Protein AF-A0A8J1LWQ1-F1 (afdb_monomer_lite)

pLDDT: mean 78.3, std 7.62, range [55.31, 91.25]

Secondary structure (DSSP, 8-state):
--HHHHT-TT---EE-TTSSSEE--HHHHHHHHHHHHHHHHHHHHHHHHHHHHHHHHHHTS-GGG--------HHHHHHHHHHHHTT--SHHHHHHHHHHHHHHHHHHHHHHHHHHHHHHHHHHHHHHHHHHHHHHTT-

Sequence (139 aa):
MLESVIFGKNFKKKLAADGKSFVIEEKYLQHAYRFLSTLRSCLLLSYDGLYSYFISVSETLPSSCKLELEKLDLKVRLSELSDKVTEIEDPNDLAEAINSSLILLSSQLLNLWGKFLQSSLKIEQEKKQIKVRSALNRL

Foldseek 3Di:
DLLCQQQHVPDDWDQDPVNPATFGDPSSVVSNLVSLVVVLVVLVVLVVVVVVVLVVVQVVDDPVLRDDDDPPPVVVVSVVLSVVLVVDGGSVVNSVSSVVSVVVSVVVSVVSVVSSVVSVVVRVVVVVVVVVVVVVVVD

Radius of gyration: 22.96 Å; chains: 1; bounding box: 55×26×72 Å

Organism: Xenopus laevis (NCBI:txid8355)

Structure (mmCIF, N/CA/C/O backbone):
data_AF-A0A8J1LWQ1-F1
#
_entry.id   AF-A0A8J1LWQ1-F1
#
loop_
_atom_site.group_PDB
_atom_site.id
_atom_site.type_symbol
_atom_site.label_atom_id
_atom_site.label_alt_id
_atom_site.label_comp_id
_atom_site.label_asym_id
_atom_site.label_entity_id
_atom_site.label_seq_id
_atom_site.pdbx_PDB_ins_code
_atom_site.Cartn_x
_atom_site.Cartn_y
_atom_site.Cartn_z
_atom_site.occupancy
_atom_site.B_iso_or_equiv
_atom_site.auth_seq_id
_atom_site.auth_comp_id
_atom_site.auth_asym_id
_atom_site.auth_atom_id
_atom_site.pdbx_PDB_model_num
ATOM 1 N N . MET A 1 1 ? -9.478 15.289 11.729 1.00 69.69 1 MET A N 1
ATOM 2 C CA . MET A 1 1 ? -9.290 15.412 10.263 1.00 69.69 1 MET A CA 1
ATOM 3 C C . MET A 1 1 ? -8.651 14.168 9.623 1.00 69.69 1 MET A C 1
ATOM 5 O O . MET A 1 1 ? -8.746 14.042 8.414 1.00 69.69 1 MET A O 1
ATOM 9 N N . LEU A 1 2 ? -8.117 13.202 10.390 1.00 80.00 2 LEU A N 1
ATOM 10 C CA . LEU A 1 2 ? -7.782 11.854 9.890 1.00 80.00 2 LEU A CA 1
ATOM 11 C C . LEU A 1 2 ? -8.791 10.789 10.357 1.00 80.00 2 LEU A C 1
ATOM 13 O O . LEU A 1 2 ? -9.290 10.012 9.551 1.00 80.00 2 LEU A O 1
ATOM 17 N N . GLU A 1 3 ? -9.192 10.835 11.630 1.00 82.50 3 GLU A N 1
ATOM 18 C CA . GLU A 1 3 ? -10.234 9.961 12.197 1.00 82.50 3 GLU A CA 1
ATOM 19 C C . GLU A 1 3 ? -11.543 9.994 11.394 1.00 82.50 3 GLU A C 1
ATOM 21 O O . GLU A 1 3 ? -12.173 8.969 11.193 1.00 82.50 3 GLU A O 1
ATOM 26 N N . SER A 1 4 ? -11.936 11.151 10.857 1.00 85.50 4 SER A N 1
ATOM 27 C CA . SER A 1 4 ? -13.137 11.286 10.022 1.00 85.50 4 SER A CA 1
ATOM 28 C C . SER A 1 4 ? -13.024 10.609 8.652 1.00 85.50 4 SER A C 1
ATOM 30 O O . SER A 1 4 ? -14.038 10.383 7.998 1.00 85.50 4 SER A O 1
ATOM 32 N N . VAL A 1 5 ? -11.803 10.350 8.181 1.00 86.62 5 VAL A N 1
ATOM 33 C CA . VAL A 1 5 ? -11.536 9.599 6.945 1.00 86.62 5 VAL A CA 1
ATOM 34 C C . VAL A 1 5 ? -11.498 8.104 7.250 1.00 86.62 5 VAL A C 1
ATOM 36 O O . VAL A 1 5 ? -12.090 7.328 6.514 1.00 86.62 5 VAL A O 1
ATOM 39 N N . ILE A 1 6 ? -10.852 7.726 8.357 1.00 86.88 6 ILE A N 1
ATOM 40 C CA . ILE A 1 6 ? -10.698 6.332 8.793 1.00 86.88 6 ILE A CA 1
ATOM 41 C C . ILE A 1 6 ? -12.029 5.755 9.289 1.00 86.88 6 ILE A C 1
ATOM 43 O O . ILE A 1 6 ? -12.452 4.699 8.841 1.00 86.88 6 ILE A O 1
ATOM 47 N N . PHE A 1 7 ? -12.710 6.459 10.190 1.00 88.56 7 PHE A N 1
ATOM 48 C CA . PHE A 1 7 ? -13.945 6.017 10.846 1.00 88.56 7 PHE A CA 1
ATOM 49 C C . PHE A 1 7 ? -15.212 6.625 10.230 1.00 88.56 7 PHE A C 1
ATOM 51 O O . PHE A 1 7 ? -16.323 6.211 10.553 1.00 88.56 7 PHE A O 1
ATOM 58 N N . GLY A 1 8 ? -15.068 7.581 9.311 1.00 88.50 8 GLY A N 1
ATOM 59 C CA . GLY A 1 8 ? -16.176 8.223 8.608 1.00 88.50 8 GLY A CA 1
ATOM 60 C C . GLY A 1 8 ? -16.619 9.553 9.229 1.00 88.50 8 GLY A C 1
ATOM 61 O O . GLY A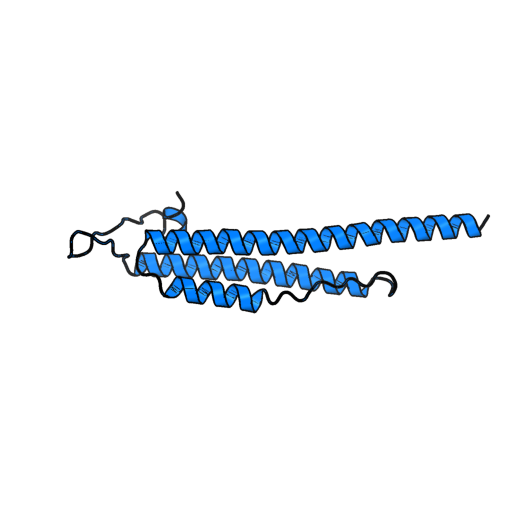 1 8 ? -16.368 9.862 10.393 1.00 88.50 8 GLY A O 1
ATOM 62 N N . LYS A 1 9 ? -17.309 10.376 8.427 1.00 86.75 9 LYS A N 1
ATOM 63 C CA . LYS A 1 9 ? -17.604 11.792 8.742 1.00 86.75 9 LYS A CA 1
ATOM 64 C C . LYS A 1 9 ? -18.431 12.017 10.013 1.00 86.75 9 LYS A C 1
ATOM 66 O O . LYS A 1 9 ? -18.351 13.090 10.597 1.00 86.75 9 LYS A O 1
ATOM 71 N N . ASN A 1 10 ? -19.209 11.020 10.425 1.00 87.38 10 ASN A N 1
ATOM 72 C CA . ASN A 1 10 ? -20.103 11.102 11.580 1.00 87.38 10 ASN A CA 1
ATOM 73 C C . ASN A 1 10 ? -19.533 10.409 12.826 1.00 87.38 10 ASN A C 1
ATOM 75 O O . ASN A 1 10 ? -20.265 10.227 13.799 1.00 87.38 10 ASN A O 1
ATOM 79 N N . PHE A 1 11 ? -18.261 10.000 12.791 1.00 86.00 11 PHE A N 1
ATOM 80 C CA . PHE A 1 11 ? -17.615 9.329 13.908 1.00 86.00 11 PHE A CA 1
ATOM 81 C C . PHE A 1 11 ? -17.662 10.187 15.175 1.00 86.00 11 PHE A C 1
ATOM 83 O O . PHE A 1 11 ? -17.317 11.371 15.168 1.00 86.00 11 PHE A O 1
ATOM 90 N N . LYS A 1 12 ? -18.091 9.563 16.273 1.00 83.50 12 LYS A N 1
ATOM 91 C CA . LYS A 1 12 ? -18.066 10.136 17.617 1.00 83.50 12 LYS A CA 1
ATOM 92 C C . LYS A 1 12 ? -17.519 9.085 18.569 1.00 83.50 12 LYS A C 1
ATOM 94 O O . LYS A 1 12 ? -17.981 7.947 18.554 1.00 83.50 12 LYS A O 1
ATOM 99 N N . LYS A 1 13 ? -16.560 9.482 19.402 1.00 81.38 13 LYS A N 1
ATOM 100 C CA . LYS A 1 13 ? -16.006 8.618 20.445 1.00 81.38 13 LYS A CA 1
ATOM 101 C C . LYS A 1 13 ? -17.075 8.369 21.503 1.00 81.38 13 LYS A C 1
ATOM 103 O O . LYS A 1 13 ? -17.737 9.309 21.948 1.00 81.38 13 LYS A O 1
ATOM 108 N N . LYS A 1 14 ? -17.244 7.111 21.898 1.00 82.12 14 LYS A N 1
ATOM 109 C CA . LYS A 1 14 ? -18.151 6.713 22.971 1.00 82.12 14 LYS A CA 1
ATOM 110 C C . LYS A 1 14 ? -17.314 6.292 24.172 1.00 82.12 14 LYS A C 1
ATOM 112 O O . LYS A 1 14 ? -16.425 5.462 24.028 1.00 82.12 14 LYS A O 1
ATOM 117 N N . LEU A 1 15 ? -17.582 6.878 25.336 1.00 84.00 15 LEU A N 1
ATOM 118 C CA . LEU A 1 15 ? -16.976 6.429 26.589 1.00 84.00 15 LEU A CA 1
ATOM 119 C C . LEU A 1 15 ? -17.486 5.029 26.934 1.00 84.00 15 LEU A C 1
ATOM 121 O O . LEU A 1 15 ? -18.681 4.739 26.800 1.00 84.00 15 LEU A O 1
ATOM 125 N N . ALA A 1 16 ? -16.569 4.171 27.360 1.00 81.94 16 ALA A N 1
ATOM 126 C CA . ALA A 1 16 ? -16.887 2.863 27.890 1.00 81.94 16 ALA A CA 1
ATOM 127 C C . ALA A 1 16 ? -17.554 2.982 29.269 1.00 81.94 16 ALA A C 1
ATOM 129 O O . ALA A 1 16 ? -17.573 4.042 29.900 1.00 81.94 16 ALA A O 1
ATOM 130 N N . ALA A 1 17 ? -18.109 1.867 29.747 1.00 84.00 17 ALA A N 1
ATOM 131 C CA . ALA A 1 17 ? -18.806 1.812 31.033 1.00 84.00 17 ALA A CA 1
ATOM 132 C C . ALA A 1 17 ? -17.894 2.123 32.237 1.00 84.00 17 ALA A C 1
ATOM 134 O O . ALA A 1 17 ? -18.387 2.504 33.294 1.00 84.00 17 ALA A O 1
ATOM 135 N N . ASP A 1 18 ? -16.576 1.991 32.073 1.00 83.69 18 ASP A N 1
ATOM 136 C CA . ASP A 1 18 ? -15.573 2.318 33.089 1.00 83.69 18 ASP A CA 1
ATOM 137 C C . ASP A 1 18 ? -15.330 3.833 33.256 1.00 83.69 18 ASP A C 1
ATOM 139 O O . ASP A 1 18 ? -14.645 4.246 34.194 1.00 83.69 18 ASP A O 1
ATOM 143 N N . GLY A 1 19 ? -15.864 4.660 32.346 1.00 83.62 19 GLY A N 1
ATOM 144 C CA . GLY A 1 19 ? -15.655 6.107 32.303 1.00 83.62 19 GLY A CA 1
ATOM 145 C C . GLY A 1 19 ? -14.214 6.545 32.012 1.00 83.62 19 GLY A C 1
ATOM 146 O O . GLY A 1 19 ? -13.908 7.729 32.151 1.00 83.62 19 GLY A O 1
ATOM 147 N N . LYS A 1 20 ? -13.328 5.617 31.640 1.00 81.31 20 LYS A N 1
ATOM 148 C CA . LYS A 1 20 ? -11.887 5.844 31.450 1.00 81.31 20 LYS A CA 1
ATOM 149 C C . LYS A 1 20 ? -11.418 5.520 30.038 1.00 81.31 20 LYS A C 1
ATOM 151 O O . LYS A 1 20 ? -10.518 6.198 29.552 1.00 81.31 20 LYS A O 1
ATOM 156 N N . SER A 1 21 ? -12.008 4.518 29.394 1.00 79.25 21 SER A N 1
ATOM 157 C CA . SER A 1 21 ? -11.643 4.092 28.044 1.00 79.25 21 SER A CA 1
ATOM 158 C C . SER A 1 21 ? -12.682 4.525 27.007 1.00 79.25 21 SER A C 1
ATOM 160 O O . SER A 1 21 ? -13.825 4.869 27.330 1.00 79.25 21 SER A O 1
ATOM 162 N N . PHE A 1 22 ? -12.274 4.548 25.739 1.00 81.69 22 PHE A N 1
ATOM 163 C CA . PHE A 1 22 ? -13.173 4.770 24.612 1.00 81.69 22 PHE A CA 1
ATOM 164 C C . PHE A 1 22 ? -13.436 3.452 23.896 1.00 81.69 22 PHE A C 1
ATOM 166 O O . PHE A 1 22 ? -12.528 2.660 23.682 1.00 81.69 22 PHE A O 1
ATOM 173 N N . VAL A 1 23 ? -14.682 3.249 23.480 1.00 81.12 23 VAL A N 1
ATOM 174 C CA . VAL A 1 23 ? -15.088 2.109 22.655 1.00 81.12 23 VAL A CA 1
ATOM 175 C C . VAL A 1 23 ? -15.557 2.590 21.292 1.00 81.12 23 VAL A C 1
ATOM 177 O O . VAL A 1 23 ? -16.236 3.617 21.161 1.00 81.12 23 VAL A O 1
ATOM 180 N N . ILE A 1 24 ? -15.199 1.830 20.263 1.00 81.31 24 ILE A N 1
ATOM 181 C CA . ILE A 1 24 ? -15.620 2.069 18.885 1.00 81.31 24 ILE A CA 1
ATOM 182 C C . ILE A 1 24 ? -16.901 1.279 18.640 1.00 81.31 24 ILE A C 1
ATOM 184 O O . ILE A 1 24 ? -16.964 0.082 18.899 1.00 81.31 24 ILE A O 1
ATOM 188 N N . GLU A 1 25 ? -17.945 1.934 18.130 1.00 85.88 25 GLU A N 1
ATOM 189 C CA . GLU A 1 25 ? -19.101 1.184 17.634 1.00 85.88 25 GLU A CA 1
ATOM 190 C C . GLU A 1 25 ? -18.703 0.365 16.400 1.00 85.88 25 GLU A C 1
ATOM 192 O O . GLU A 1 25 ? -18.063 0.890 15.487 1.00 85.88 25 GLU A O 1
ATOM 197 N N . GLU A 1 26 ? -19.189 -0.874 16.323 1.00 85.81 26 GLU A N 1
ATOM 198 C CA . GLU A 1 26 ? -18.892 -1.843 15.257 1.00 85.81 26 GLU A CA 1
ATOM 199 C C . GLU A 1 26 ? -18.934 -1.242 13.841 1.00 85.81 26 GLU A C 1
ATOM 201 O O . GLU A 1 26 ? -18.038 -1.451 13.031 1.00 85.81 26 GLU A O 1
AT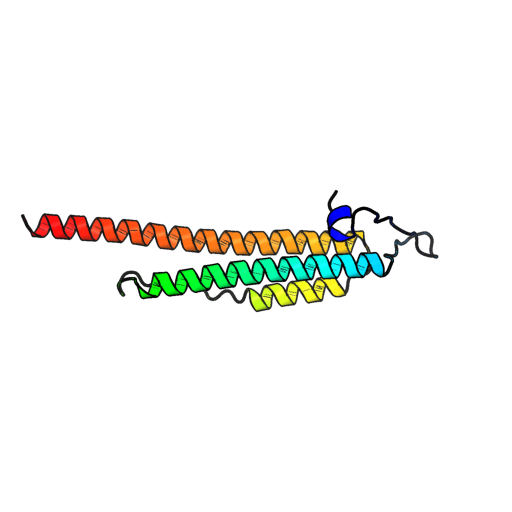OM 206 N N . LYS A 1 27 ? -19.933 -0.403 13.538 1.00 88.44 27 LYS A N 1
ATOM 207 C CA . LYS A 1 27 ? -20.073 0.240 12.218 1.00 88.44 27 LYS A CA 1
ATOM 208 C C . LYS A 1 27 ? -18.873 1.114 11.821 1.00 88.44 27 LYS A C 1
ATOM 210 O O . LYS A 1 27 ? -18.548 1.206 10.639 1.00 88.44 27 LYS A O 1
ATOM 215 N N . TYR A 1 28 ? -18.236 1.779 12.785 1.00 89.75 28 TYR A N 1
ATOM 216 C CA . TYR A 1 28 ? -17.070 2.630 12.544 1.00 89.75 28 TYR A CA 1
ATOM 217 C C . TYR A 1 28 ? -15.797 1.792 12.436 1.00 89.75 28 TYR A C 1
ATOM 219 O O . TYR A 1 28 ? -14.941 2.098 11.608 1.00 89.75 28 TYR A O 1
ATOM 227 N N . LEU A 1 29 ? -15.717 0.702 13.204 1.00 84.88 29 LEU A N 1
ATOM 228 C CA . LEU A 1 29 ? -14.638 -0.277 13.115 1.00 84.88 29 LEU A CA 1
ATOM 229 C C . LEU A 1 29 ? -14.619 -0.952 11.733 1.00 84.88 29 LEU A C 1
ATOM 231 O O . LEU A 1 29 ? -13.605 -0.936 11.037 1.00 84.88 29 LEU A O 1
ATOM 235 N N . GLN A 1 30 ? -15.776 -1.427 11.265 1.00 86.62 30 GLN A N 1
ATOM 236 C CA . GLN A 1 30 ? -15.916 -1.996 9.923 1.00 86.62 30 GLN A CA 1
ATOM 237 C C . GLN A 1 30 ? -15.575 -0.992 8.821 1.00 86.62 30 GLN A C 1
ATOM 239 O O . GLN A 1 30 ? -14.985 -1.364 7.803 1.00 86.62 30 GLN A O 1
ATOM 244 N N . HIS A 1 31 ? -15.919 0.286 9.007 1.00 91.25 31 HIS A N 1
ATOM 245 C CA . HIS A 1 31 ? -15.532 1.322 8.058 1.00 91.25 31 HIS A CA 1
ATOM 246 C C . HIS A 1 31 ? -14.010 1.489 7.990 1.00 91.25 31 HIS A C 1
ATOM 248 O O . HIS A 1 31 ? -13.464 1.499 6.886 1.00 91.25 31 HIS A O 1
ATOM 254 N N . ALA A 1 32 ? -13.332 1.530 9.140 1.00 87.75 32 ALA A N 1
ATOM 255 C CA . ALA A 1 32 ? -11.876 1.625 9.217 1.00 87.75 32 ALA A CA 1
ATOM 256 C C . ALA A 1 32 ? -11.180 0.438 8.543 1.00 87.75 32 ALA A C 1
ATOM 258 O O . ALA A 1 32 ? -10.281 0.632 7.720 1.00 87.75 32 ALA A O 1
ATOM 259 N N . TYR A 1 33 ? -11.645 -0.786 8.799 1.00 84.31 33 TYR A N 1
ATOM 260 C CA . TYR A 1 33 ? -11.093 -1.979 8.154 1.00 84.31 33 TYR A CA 1
ATOM 261 C C . TYR A 1 33 ? -11.345 -2.000 6.647 1.00 84.31 33 TYR A C 1
ATOM 263 O O . TYR A 1 33 ? -10.443 -2.323 5.869 1.00 84.31 33 TYR A O 1
ATOM 271 N N . ARG A 1 34 ? -12.534 -1.588 6.195 1.00 86.94 34 ARG A N 1
ATOM 272 C CA . ARG A 1 34 ? -12.825 -1.461 4.761 1.00 86.94 34 ARG A CA 1
ATOM 273 C C . ARG A 1 34 ? -11.959 -0.391 4.100 1.00 86.94 34 ARG A C 1
ATOM 275 O O . ARG A 1 34 ? -11.487 -0.607 2.982 1.00 86.94 34 ARG A O 1
ATOM 282 N N . PHE A 1 35 ? -11.757 0.746 4.762 1.00 87.19 35 PHE A N 1
ATOM 283 C CA . PHE A 1 35 ? -10.885 1.817 4.288 1.00 87.19 35 PHE A CA 1
ATOM 284 C C . PHE A 1 35 ? -9.452 1.302 4.100 1.00 87.19 35 PHE A C 1
ATOM 286 O O . PHE A 1 35 ? -8.905 1.408 2.999 1.00 87.19 35 PHE A O 1
ATOM 293 N N . LEU A 1 36 ? -8.891 0.655 5.127 1.00 83.56 36 LEU A N 1
ATOM 294 C CA . LEU A 1 36 ? -7.556 0.058 5.079 1.00 83.56 36 LEU A CA 1
ATOM 295 C C . LEU A 1 36 ? -7.436 -0.984 3.957 1.00 83.56 36 LEU A C 1
ATOM 297 O O . LEU A 1 36 ? -6.508 -0.924 3.151 1.00 83.56 36 LEU A O 1
ATOM 301 N N . SER A 1 37 ? -8.402 -1.901 3.863 1.00 83.19 37 SER A N 1
ATOM 302 C CA . SER A 1 37 ? -8.443 -2.949 2.835 1.00 83.19 37 SER A CA 1
ATOM 303 C C . SER A 1 37 ? -8.498 -2.375 1.412 1.00 83.19 37 SER A C 1
ATOM 305 O O . SER A 1 37 ? -7.766 -2.815 0.518 1.00 83.19 37 SER A O 1
ATOM 307 N N . THR A 1 38 ? -9.312 -1.336 1.205 1.00 87.25 38 THR A N 1
ATOM 308 C CA . THR A 1 38 ? -9.436 -0.656 -0.094 1.00 87.25 38 THR A CA 1
ATOM 309 C C . THR A 1 38 ? -8.111 -0.026 -0.497 1.00 87.25 38 THR A C 1
ATOM 311 O O . THR A 1 38 ? -7.624 -0.246 -1.605 1.00 87.25 38 THR A O 1
ATOM 314 N N . LEU A 1 39 ? -7.490 0.725 0.410 1.00 81.25 39 LEU A N 1
ATOM 315 C CA . LEU A 1 39 ? -6.242 1.406 0.105 1.00 81.25 39 LEU A CA 1
ATOM 316 C C . LEU A 1 39 ? -5.093 0.423 -0.134 1.00 81.25 39 LEU A C 1
ATOM 318 O O . LEU A 1 39 ? -4.315 0.599 -1.071 1.00 81.25 39 LEU A O 1
ATOM 322 N N . ARG A 1 40 ? -5.028 -0.648 0.661 1.00 78.75 40 ARG A N 1
ATOM 323 C CA . ARG A 1 40 ? -4.091 -1.753 0.456 1.00 78.75 40 ARG A CA 1
ATOM 324 C C . ARG A 1 40 ? -4.234 -2.348 -0.944 1.00 78.75 40 ARG A C 1
ATOM 326 O O . ARG A 1 40 ? -3.231 -2.569 -1.617 1.00 78.75 40 ARG A O 1
ATOM 333 N N . SER A 1 41 ? -5.469 -2.564 -1.390 1.00 83.19 41 SER A N 1
ATOM 334 C CA . SER A 1 41 ? -5.753 -3.074 -2.734 1.00 83.19 41 SER A CA 1
ATOM 335 C C . SER A 1 41 ? -5.263 -2.106 -3.815 1.00 83.19 41 SER A C 1
ATOM 337 O O . SER A 1 41 ? -4.581 -2.529 -4.744 1.00 83.19 41 SER A O 1
ATOM 339 N N . CYS A 1 42 ? -5.515 -0.801 -3.667 1.00 85.19 42 CYS A N 1
ATOM 340 C CA . CYS A 1 42 ? -5.008 0.217 -4.595 1.00 85.19 42 CYS A CA 1
ATOM 341 C C . CYS A 1 42 ? -3.472 0.239 -4.673 1.00 85.19 42 CYS A C 1
ATOM 343 O O . CYS A 1 42 ? -2.906 0.374 -5.760 1.00 85.19 42 CYS A O 1
ATOM 345 N N . LEU A 1 43 ? -2.792 0.095 -3.533 1.00 79.75 43 LEU A N 1
ATOM 346 C CA . LEU A 1 43 ? -1.330 0.075 -3.460 1.00 79.75 43 LEU A CA 1
ATOM 347 C C . LEU A 1 43 ? -0.740 -1.186 -4.097 1.00 79.75 43 LEU A C 1
ATOM 349 O O . LEU A 1 43 ? 0.213 -1.077 -4.866 1.00 79.75 43 LEU A O 1
ATOM 353 N N . LEU A 1 44 ? -1.330 -2.358 -3.832 1.00 79.81 44 LEU A N 1
ATOM 354 C CA . LEU A 1 44 ? -0.942 -3.617 -4.475 1.00 79.81 44 LEU A CA 1
ATOM 355 C C . LEU A 1 44 ? -1.096 -3.533 -5.992 1.00 79.81 44 LEU A C 1
ATOM 357 O O . LEU A 1 44 ? -0.153 -3.835 -6.710 1.00 79.81 44 LEU A O 1
ATOM 361 N N . LEU A 1 45 ? -2.239 -3.041 -6.474 1.00 85.31 45 LEU A N 1
ATOM 362 C CA . LEU A 1 45 ? -2.479 -2.867 -7.907 1.00 85.31 45 LEU A CA 1
ATOM 363 C C . LEU A 1 45 ? -1.485 -1.890 -8.546 1.00 85.31 45 LEU A C 1
ATOM 365 O O . LEU A 1 45 ? -0.987 -2.140 -9.642 1.00 85.31 45 LEU A O 1
ATOM 369 N N . SER A 1 46 ? -1.164 -0.791 -7.858 1.00 84.12 46 SER A N 1
ATOM 370 C CA . SER A 1 46 ? -0.168 0.178 -8.336 1.00 84.12 46 SER A CA 1
ATOM 371 C C . SER A 1 46 ? 1.225 -0.446 -8.425 1.00 84.12 46 SER A C 1
ATOM 373 O O . SER A 1 46 ? 1.951 -0.204 -9.389 1.00 84.12 46 SER A O 1
ATOM 375 N N . TYR A 1 47 ? 1.593 -1.266 -7.437 1.00 80.00 47 TYR A N 1
ATOM 376 C CA . TYR A 1 47 ? 2.843 -2.015 -7.454 1.00 80.00 47 TYR A CA 1
ATOM 377 C C . TYR A 1 47 ? 2.875 -3.054 -8.576 1.00 80.00 47 TYR A C 1
ATOM 379 O O . TYR A 1 47 ? 3.831 -3.061 -9.346 1.00 80.00 47 TYR A O 1
ATOM 387 N N . ASP A 1 48 ? 1.841 -3.886 -8.703 1.00 82.81 48 ASP A N 1
ATOM 388 C CA . ASP A 1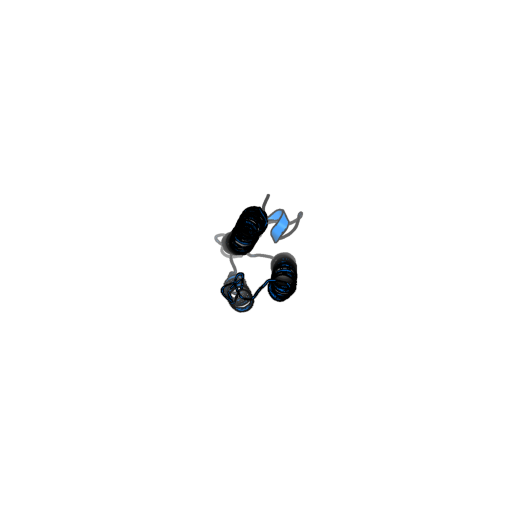 48 ? 1.758 -4.922 -9.736 1.00 82.81 48 ASP A CA 1
ATOM 389 C C . ASP A 1 48 ? 1.836 -4.300 -11.136 1.00 82.81 48 ASP A C 1
ATOM 391 O O . ASP A 1 48 ? 2.552 -4.805 -12.003 1.00 82.81 48 ASP A O 1
ATOM 395 N N . GLY A 1 49 ? 1.167 -3.161 -11.345 1.00 84.94 49 GLY A N 1
ATOM 396 C CA . GLY A 1 49 ? 1.249 -2.389 -12.584 1.00 84.94 49 GLY A CA 1
ATOM 397 C C . GLY A 1 49 ? 2.660 -1.866 -12.865 1.00 84.94 49 GLY A C 1
ATOM 398 O O . GLY A 1 49 ? 3.181 -2.068 -13.963 1.00 84.94 49 GLY A O 1
ATOM 399 N N . LEU A 1 50 ? 3.310 -1.246 -11.872 1.00 80.44 50 LEU A N 1
ATOM 400 C CA . LEU A 1 50 ? 4.689 -0.757 -12.000 1.00 80.44 50 LEU A CA 1
ATOM 401 C C . LEU A 1 50 ? 5.669 -1.900 -12.282 1.00 80.44 50 LEU A C 1
ATOM 403 O O . LEU A 1 50 ? 6.528 -1.779 -13.153 1.00 80.44 50 LEU A O 1
ATOM 407 N N . TYR A 1 51 ? 5.541 -3.006 -11.553 1.00 78.06 51 TYR A N 1
ATOM 408 C CA . TYR A 1 51 ? 6.401 -4.170 -11.704 1.00 78.06 51 TYR A CA 1
ATOM 409 C C . TYR A 1 51 ? 6.216 -4.816 -13.079 1.00 78.06 51 TYR A C 1
ATOM 411 O O . TYR A 1 51 ? 7.197 -5.092 -13.764 1.00 78.06 51 TYR A O 1
ATOM 419 N N . SER A 1 52 ? 4.971 -4.976 -13.532 1.00 83.06 52 SER A N 1
ATOM 420 C CA . SER A 1 52 ? 4.668 -5.500 -14.869 1.00 83.06 52 SER A CA 1
ATOM 421 C C . SER A 1 52 ? 5.248 -4.609 -15.968 1.00 83.06 52 SER A C 1
ATOM 423 O O . SER A 1 52 ? 5.882 -5.105 -16.899 1.00 83.06 52 SER A O 1
ATOM 425 N N . TYR A 1 53 ? 5.091 -3.288 -15.836 1.00 82.88 53 TYR A N 1
ATOM 426 C CA . TYR A 1 53 ? 5.686 -2.328 -16.764 1.00 82.88 53 TYR A CA 1
ATOM 427 C C . TYR A 1 53 ? 7.215 -2.416 -16.769 1.00 82.88 53 TYR A C 1
ATOM 429 O O . TYR A 1 53 ? 7.831 -2.448 -17.832 1.00 82.88 53 TYR A O 1
ATOM 437 N N . PHE A 1 54 ? 7.832 -2.516 -15.591 1.00 77.00 54 PHE A N 1
ATOM 438 C CA . PHE A 1 54 ? 9.271 -2.701 -15.466 1.00 77.00 54 PHE A CA 1
ATOM 439 C C . PHE A 1 54 ? 9.758 -3.964 -16.175 1.00 77.00 54 PHE A C 1
ATOM 441 O O . PHE A 1 54 ? 10.717 -3.877 -16.939 1.00 77.00 54 PHE A O 1
ATOM 448 N N . ILE A 1 55 ? 9.108 -5.111 -15.950 1.00 77.69 55 ILE A N 1
ATOM 449 C CA . ILE A 1 55 ? 9.476 -6.372 -16.603 1.00 77.69 55 ILE A CA 1
ATOM 450 C C . ILE A 1 55 ? 9.383 -6.211 -18.120 1.00 77.69 55 ILE A C 1
ATOM 452 O O . ILE A 1 55 ? 10.373 -6.451 -18.810 1.00 77.69 55 ILE A O 1
ATOM 456 N N . SER A 1 56 ? 8.262 -5.684 -18.618 1.00 83.44 56 SER A N 1
ATOM 457 C CA . SER A 1 56 ? 8.058 -5.449 -20.050 1.00 83.44 56 SER A CA 1
ATOM 458 C C . SER A 1 56 ? 9.141 -4.552 -20.655 1.00 83.44 56 SER A C 1
ATOM 460 O O . SER A 1 56 ? 9.722 -4.890 -21.684 1.00 83.44 56 SER A O 1
ATOM 462 N N . VAL A 1 57 ? 9.486 -3.440 -19.999 1.00 75.62 57 VAL A N 1
ATOM 463 C CA . VAL A 1 57 ? 10.579 -2.575 -20.462 1.00 75.62 57 VAL A CA 1
ATOM 464 C C . VAL A 1 57 ? 11.912 -3.314 -20.396 1.00 75.62 57 VAL A C 1
ATOM 466 O O . VAL A 1 57 ? 12.678 -3.242 -21.352 1.00 75.62 57 VAL A O 1
ATOM 469 N N . SER A 1 58 ? 12.189 -4.051 -19.320 1.00 73.25 58 SER A N 1
ATOM 470 C CA . SER A 1 58 ? 13.458 -4.758 -19.129 1.00 73.25 58 SER A CA 1
ATOM 471 C C . SER A 1 58 ? 13.718 -5.833 -20.188 1.00 73.25 58 SER A C 1
ATOM 473 O O . SER A 1 58 ? 14.861 -5.999 -20.608 1.00 73.25 58 SER A O 1
ATOM 475 N N . GLU A 1 59 ? 12.671 -6.496 -20.682 1.00 76.50 59 GLU A N 1
ATOM 476 C CA . GLU A 1 59 ? 12.755 -7.484 -21.765 1.00 76.50 59 GLU A CA 1
ATOM 477 C C . GLU A 1 59 ? 13.113 -6.850 -23.115 1.00 76.50 59 GLU A C 1
ATOM 479 O O . GLU A 1 59 ? 13.735 -7.490 -23.960 1.00 76.50 59 GLU A O 1
ATOM 484 N N . THR A 1 60 ? 12.772 -5.575 -23.319 1.00 75.56 60 THR A N 1
ATOM 485 C CA . THR A 1 60 ? 13.135 -4.837 -24.542 1.00 75.56 60 THR A CA 1
ATOM 486 C C . THR A 1 60 ? 14.563 -4.289 -24.520 1.00 75.56 60 THR A C 1
ATOM 488 O O . THR A 1 60 ? 15.023 -3.703 -25.506 1.00 75.56 60 THR A O 1
ATOM 491 N N . LEU A 1 61 ? 15.277 -4.436 -23.401 1.00 66.44 61 LEU A N 1
ATOM 492 C CA . LEU A 1 61 ? 16.622 -3.899 -23.250 1.00 66.44 61 LEU A CA 1
ATOM 493 C C . LEU A 1 61 ? 17.691 -4.898 -23.707 1.00 66.44 61 LEU A C 1
ATOM 495 O O . LEU A 1 61 ? 17.546 -6.106 -23.524 1.00 66.44 61 LEU A O 1
ATOM 499 N N . PRO A 1 62 ? 18.819 -4.403 -24.250 1.00 65.06 62 PRO A N 1
ATOM 500 C CA . PRO A 1 62 ? 19.993 -5.233 -24.476 1.00 65.06 62 PRO A CA 1
ATOM 501 C C . PRO A 1 62 ? 20.452 -5.896 -23.174 1.00 65.06 62 PRO A C 1
ATOM 503 O O . PRO A 1 62 ? 20.364 -5.300 -22.101 1.00 65.06 62 PRO A O 1
ATOM 506 N N . SER A 1 63 ? 21.039 -7.088 -23.269 1.00 65.62 63 SER A N 1
ATOM 507 C CA . SER A 1 63 ? 21.565 -7.845 -22.123 1.00 65.62 63 SER A CA 1
ATOM 508 C C . SER A 1 63 ? 22.627 -7.091 -21.308 1.00 65.62 63 SER A C 1
ATOM 510 O O . SER A 1 63 ? 22.789 -7.366 -20.122 1.00 65.62 63 SER A O 1
ATOM 512 N N . SER A 1 64 ? 23.294 -6.090 -21.898 1.00 59.59 64 SER A N 1
ATOM 513 C CA . SER A 1 64 ? 24.199 -5.161 -21.202 1.00 59.59 64 SER A CA 1
ATOM 514 C C . SER A 1 64 ? 23.494 -4.185 -20.250 1.00 59.59 64 SER A C 1
ATOM 516 O O . SER A 1 64 ? 24.149 -3.581 -19.410 1.00 59.59 64 SER A O 1
ATOM 518 N N . CYS A 1 65 ? 22.178 -4.018 -20.389 1.00 57.78 65 CYS A N 1
ATOM 519 C CA . CYS A 1 65 ? 21.340 -3.071 -19.654 1.00 57.78 65 CYS A CA 1
ATOM 520 C C . CYS A 1 65 ? 20.243 -3.794 -18.852 1.00 57.78 65 CYS A C 1
ATOM 522 O O . CYS A 1 65 ? 19.151 -3.256 -18.666 1.00 57.78 65 CYS A O 1
ATOM 524 N N . LYS A 1 66 ? 20.505 -5.032 -18.409 1.00 61.97 66 LYS A N 1
ATOM 525 C CA . LYS A 1 66 ? 19.550 -5.812 -17.618 1.00 61.97 66 LYS A CA 1
ATOM 526 C C . LYS A 1 66 ? 19.243 -5.071 -16.318 1.00 61.97 66 LYS A C 1
ATOM 528 O O . LYS A 1 66 ? 20.141 -4.768 -15.535 1.00 61.97 66 LYS A O 1
ATOM 533 N N . LEU A 1 67 ? 17.971 -4.760 -16.108 1.00 62.16 67 LEU A N 1
ATOM 534 C CA . LEU A 1 67 ? 17.525 -4.148 -14.871 1.00 62.16 67 LEU A CA 1
ATOM 535 C C . LEU A 1 67 ? 17.207 -5.234 -13.848 1.00 62.16 67 LEU A C 1
ATOM 537 O O . LEU A 1 67 ? 16.408 -6.126 -14.120 1.00 62.16 67 LEU A O 1
ATOM 541 N N . GLU A 1 68 ? 17.783 -5.127 -12.656 1.00 60.25 68 GLU A N 1
ATOM 542 C CA . GLU A 1 68 ? 17.390 -5.947 -11.515 1.00 60.25 68 GLU A CA 1
ATOM 543 C C . GLU A 1 68 ? 16.594 -5.080 -10.544 1.00 60.25 68 GLU A C 1
ATOM 545 O O . GLU A 1 68 ? 17.141 -4.212 -9.863 1.00 60.25 68 GLU A O 1
ATOM 550 N N . LEU A 1 69 ? 15.277 -5.287 -10.505 1.00 61.09 69 LEU A N 1
ATOM 551 C CA . LEU A 1 69 ? 14.478 -4.815 -9.385 1.00 61.09 69 LEU A CA 1
ATOM 552 C C . LEU A 1 69 ? 14.558 -5.892 -8.313 1.00 61.09 69 LEU A C 1
ATOM 554 O O . LEU A 1 69 ? 14.140 -7.030 -8.531 1.00 61.09 69 LEU A O 1
ATOM 558 N N . GLU A 1 70 ? 15.104 -5.526 -7.160 1.00 58.34 70 GLU A N 1
ATOM 559 C CA . GLU A 1 70 ? 15.043 -6.347 -5.960 1.00 58.34 70 GLU A CA 1
ATOM 560 C C . GLU A 1 70 ? 13.584 -6.771 -5.754 1.00 58.34 70 GLU A C 1
ATOM 562 O O . GLU A 1 70 ? 12.692 -5.916 -5.684 1.00 58.34 70 GLU A O 1
ATOM 567 N N . LYS A 1 71 ? 13.326 -8.086 -5.737 1.00 55.31 71 LYS A N 1
ATOM 568 C CA . LYS A 1 71 ? 11.987 -8.647 -5.540 1.00 55.31 71 LYS A CA 1
ATOM 569 C C . LYS A 1 71 ? 11.593 -8.404 -4.086 1.00 55.31 71 LYS A C 1
ATOM 571 O O . LYS A 1 71 ? 11.691 -9.286 -3.241 1.00 55.31 71 LYS A O 1
ATOM 576 N N . LEU A 1 72 ? 11.232 -7.164 -3.776 1.00 57.66 72 LEU A N 1
ATOM 577 C CA . LEU A 1 72 ? 10.678 -6.813 -2.486 1.00 57.66 72 LEU A CA 1
ATOM 578 C C . LEU A 1 72 ? 9.363 -7.572 -2.372 1.00 57.66 72 LEU A C 1
ATOM 580 O O . LEU A 1 72 ? 8.472 -7.383 -3.200 1.00 57.66 72 LEU A O 1
ATOM 584 N N . ASP A 1 73 ? 9.238 -8.409 -1.348 1.00 66.38 73 ASP A N 1
ATOM 585 C CA . ASP A 1 73 ? 7.993 -9.110 -1.062 1.00 66.38 73 ASP A CA 1
ATOM 586 C C . ASP A 1 73 ? 6.980 -8.144 -0.430 1.00 66.38 73 ASP A C 1
ATOM 588 O O . ASP A 1 73 ? 6.596 -8.237 0.738 1.00 66.38 73 ASP A O 1
ATOM 592 N N . LEU A 1 74 ? 6.607 -7.115 -1.197 1.00 65.81 74 LEU A N 1
ATOM 593 C CA . LEU A 1 74 ? 5.654 -6.103 -0.767 1.00 65.81 74 LEU A CA 1
ATOM 594 C C . LEU A 1 74 ? 4.327 -6.736 -0.412 1.00 65.81 74 LEU A C 1
ATOM 596 O O . LEU A 1 74 ? 3.675 -6.265 0.507 1.00 65.81 74 LEU A O 1
ATOM 600 N N . LYS A 1 75 ? 3.942 -7.810 -1.103 1.00 66.94 75 LYS A N 1
ATOM 601 C CA . LYS A 1 75 ? 2.709 -8.532 -0.817 1.00 66.94 75 LYS A CA 1
ATOM 602 C C . LYS A 1 75 ? 2.729 -9.134 0.588 1.00 66.94 75 LYS A C 1
ATOM 604 O O . LYS A 1 75 ? 1.731 -8.999 1.302 1.00 66.94 75 LYS A O 1
ATOM 609 N N . VAL A 1 76 ? 3.849 -9.727 1.006 1.00 74.06 76 VAL A N 1
ATOM 610 C CA . VAL A 1 76 ? 4.037 -10.201 2.386 1.00 74.06 76 VAL A CA 1
ATOM 611 C C . VAL A 1 76 ? 4.047 -9.034 3.367 1.00 74.06 76 VAL A C 1
ATOM 613 O O . VAL A 1 76 ? 3.237 -9.022 4.289 1.00 74.06 76 VAL A O 1
ATOM 616 N N . ARG A 1 77 ? 4.840 -7.987 3.119 1.00 69.94 77 ARG A N 1
ATOM 617 C CA . ARG A 1 77 ? 4.910 -6.816 4.018 1.00 69.94 77 ARG A CA 1
ATOM 618 C C . ARG A 1 77 ? 3.563 -6.103 4.191 1.00 69.94 77 ARG A C 1
ATOM 620 O O . ARG A 1 77 ? 3.218 -5.684 5.291 1.00 69.94 77 ARG A O 1
ATOM 627 N N . LEU A 1 78 ? 2.781 -5.992 3.115 1.00 67.81 78 LEU A N 1
ATOM 628 C CA . LEU A 1 78 ? 1.413 -5.459 3.119 1.00 67.81 78 LEU A CA 1
ATOM 629 C C . LEU A 1 78 ? 0.446 -6.362 3.899 1.00 67.81 78 LEU A C 1
ATOM 631 O O . LEU A 1 78 ? -0.537 -5.860 4.437 1.00 67.81 78 LEU A O 1
ATOM 635 N N . SER A 1 79 ? 0.701 -7.673 3.946 1.00 70.19 79 SER A N 1
ATOM 636 C CA . SER A 1 79 ? -0.084 -8.627 4.741 1.00 70.19 79 SER A CA 1
ATOM 637 C C . SER A 1 79 ? 0.209 -8.491 6.227 1.00 70.19 79 SER A C 1
ATOM 639 O O . SER A 1 79 ? -0.716 -8.245 6.989 1.00 70.19 79 SER A O 1
ATOM 641 N N . GLU A 1 80 ? 1.484 -8.502 6.610 1.00 73.56 80 GLU A N 1
ATOM 642 C CA . GLU A 1 80 ? 1.921 -8.391 8.010 1.00 73.56 80 GLU A CA 1
ATOM 643 C C . GLU A 1 80 ? 1.467 -7.087 8.686 1.00 73.56 80 GLU A C 1
ATOM 645 O O . GLU A 1 80 ? 1.187 -7.059 9.883 1.00 73.56 80 GLU A O 1
ATOM 650 N N . LEU A 1 81 ? 1.392 -5.987 7.931 1.00 67.56 81 LEU A N 1
ATOM 651 C CA . LEU A 1 81 ? 0.857 -4.711 8.421 1.00 67.56 81 LEU A CA 1
ATOM 652 C C . LEU A 1 81 ? -0.642 -4.773 8.724 1.00 67.56 81 LEU A C 1
ATOM 654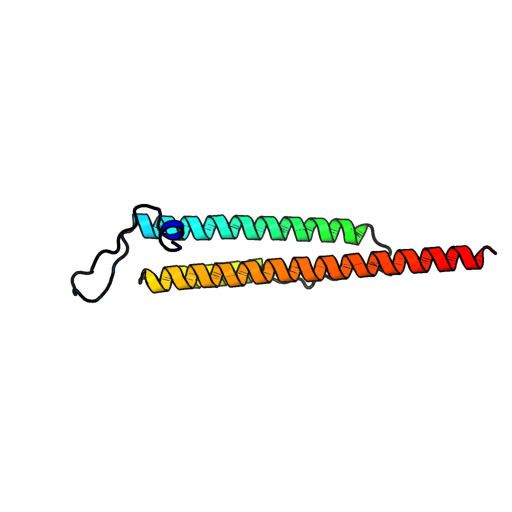 O O . LEU A 1 81 ? -1.106 -4.096 9.633 1.00 67.56 81 LEU A O 1
ATOM 658 N N . SER A 1 82 ? -1.393 -5.573 7.971 1.00 68.88 82 SER A N 1
ATOM 659 C CA . SER A 1 82 ? -2.840 -5.705 8.134 1.00 68.88 82 SER A CA 1
ATOM 660 C C . SER A 1 82 ? -3.192 -6.458 9.410 1.00 68.88 82 SER A C 1
ATOM 662 O O . SER A 1 82 ? -4.083 -6.027 10.136 1.00 68.88 82 SER A O 1
ATOM 664 N N . ASP A 1 83 ? -2.467 -7.539 9.690 1.00 72.44 83 ASP A N 1
ATOM 665 C CA . ASP A 1 83 ? -2.737 -8.409 10.836 1.00 72.44 83 ASP A CA 1
ATOM 666 C C . ASP A 1 83 ? -2.504 -7.661 12.162 1.00 72.44 83 ASP A C 1
ATOM 668 O O . ASP A 1 83 ? -3.292 -7.765 13.097 1.00 72.44 83 ASP A O 1
ATOM 672 N N . LYS A 1 84 ? -1.493 -6.783 12.205 1.00 72.00 84 LYS A N 1
ATOM 673 C CA . LYS A 1 84 ? -1.200 -5.934 13.375 1.00 72.00 84 LYS A CA 1
ATOM 674 C C . LYS A 1 84 ? -2.289 -4.906 13.683 1.00 72.00 84 LYS A C 1
ATOM 676 O O . LYS A 1 84 ? -2.436 -4.500 14.828 1.00 72.00 84 LYS A O 1
ATOM 681 N N . VAL A 1 85 ? -3.023 -4.445 12.670 1.00 75.12 85 VAL A N 1
ATOM 682 C CA . VAL A 1 85 ? -4.058 -3.411 12.838 1.00 75.12 85 VAL A CA 1
ATOM 683 C C . VAL A 1 85 ? -5.380 -4.017 13.322 1.00 75.12 85 VAL A C 1
ATOM 685 O O . VAL A 1 85 ? -6.170 -3.331 13.968 1.00 75.12 85 VAL A O 1
ATOM 688 N N . THR A 1 86 ? -5.630 -5.302 13.052 1.00 72.44 86 THR A N 1
ATOM 689 C CA . THR A 1 86 ? -6.869 -5.981 13.466 1.00 72.44 86 THR A CA 1
ATOM 690 C C . THR A 1 86 ? -6.934 -6.333 14.952 1.00 72.44 86 THR A C 1
ATOM 692 O O . THR A 1 86 ? -8.014 -6.640 15.439 1.00 72.44 86 THR A O 1
ATOM 695 N N . GLU A 1 87 ? -5.819 -6.248 15.681 1.00 77.06 87 GLU A N 1
ATOM 696 C CA . GLU A 1 87 ? -5.750 -6.542 17.124 1.00 77.06 87 GLU A CA 1
ATOM 697 C C . GLU A 1 87 ? -5.985 -5.306 18.015 1.00 77.06 87 GLU A C 1
ATOM 699 O O . GLU A 1 87 ? -5.955 -5.409 19.239 1.00 77.06 87 GLU A O 1
ATOM 704 N N . ILE A 1 88 ? -6.200 -4.124 17.425 1.00 80.06 88 ILE A N 1
ATOM 705 C CA . ILE A 1 88 ? -6.265 -2.858 18.164 1.00 80.06 88 ILE A CA 1
ATOM 706 C C . ILE A 1 88 ? -7.714 -2.468 18.459 1.00 80.06 88 ILE A C 1
ATOM 708 O O . ILE A 1 88 ? -8.508 -2.243 17.543 1.00 80.06 88 ILE A O 1
ATOM 712 N N . GLU A 1 89 ? -8.029 -2.331 19.747 1.00 73.81 89 GLU A N 1
ATOM 713 C CA . GLU A 1 89 ? -9.372 -1.993 20.235 1.00 73.81 89 GLU A CA 1
ATOM 714 C C . GLU A 1 89 ? -9.561 -0.488 20.521 1.00 73.81 89 GLU A C 1
ATOM 716 O O . GLU A 1 89 ? -10.680 0.021 20.397 1.00 73.81 89 GLU A O 1
ATOM 721 N N . ASP A 1 90 ? -8.492 0.249 20.863 1.00 81.94 90 ASP A N 1
ATOM 722 C CA . ASP A 1 90 ? -8.576 1.694 21.128 1.00 81.94 90 ASP A CA 1
ATOM 723 C C . ASP A 1 90 ? -8.646 2.512 19.819 1.00 81.94 90 ASP A C 1
ATOM 725 O O . ASP A 1 90 ? -7.836 2.313 18.910 1.00 81.94 90 ASP A O 1
ATOM 729 N N . PRO A 1 91 ? -9.583 3.473 19.694 1.00 75.69 91 PRO A N 1
ATOM 730 C CA . PRO A 1 91 ? -9.729 4.275 18.479 1.00 75.69 91 PRO A CA 1
ATOM 731 C C . PRO A 1 91 ? -8.541 5.164 18.123 1.00 75.69 91 PRO A C 1
ATOM 733 O O . PRO A 1 91 ? -8.327 5.416 16.934 1.00 75.69 91 PRO A O 1
ATOM 736 N N . ASN A 1 92 ? -7.808 5.683 19.107 1.00 82.31 92 ASN A N 1
ATOM 737 C CA . ASN A 1 92 ? -6.640 6.518 18.837 1.00 82.31 92 ASN A CA 1
ATOM 738 C C . ASN A 1 92 ? -5.497 5.640 18.341 1.00 82.31 92 ASN A C 1
ATOM 740 O O . ASN A 1 92 ? -4.936 5.930 17.284 1.00 82.31 92 ASN A O 1
ATOM 744 N N . ASP A 1 93 ? -5.239 4.538 19.045 1.00 84.62 93 ASP A N 1
ATOM 745 C CA . ASP A 1 93 ? -4.195 3.583 18.678 1.00 84.62 93 ASP A CA 1
ATOM 746 C C . ASP A 1 93 ? -4.478 2.977 17.297 1.00 84.62 93 ASP A C 1
ATOM 748 O O . ASP A 1 93 ? -3.581 2.858 16.462 1.00 84.62 93 ASP A O 1
ATOM 752 N N . LEU A 1 94 ? -5.745 2.672 16.994 1.00 84.19 94 LEU A N 1
ATOM 753 C CA . LEU A 1 94 ? -6.155 2.152 15.692 1.00 84.19 94 LEU A CA 1
ATOM 754 C C . LEU A 1 94 ? -5.955 3.194 14.584 1.00 84.19 94 LEU A C 1
ATOM 756 O O . LEU A 1 94 ? -5.448 2.873 13.506 1.00 84.19 94 LEU A O 1
ATOM 760 N N . ALA A 1 95 ? -6.327 4.454 14.831 1.00 84.12 95 ALA A N 1
ATOM 761 C CA . ALA A 1 95 ? -6.103 5.532 13.872 1.00 84.12 95 ALA A CA 1
ATOM 762 C C . ALA A 1 95 ? -4.609 5.767 13.617 1.00 84.12 95 ALA A C 1
ATOM 764 O O . ALA A 1 95 ? -4.207 5.968 12.468 1.00 84.12 95 ALA A O 1
ATOM 765 N N . GLU A 1 96 ? -3.791 5.720 14.667 1.00 87.00 96 GLU A N 1
ATOM 766 C CA . GLU A 1 96 ? -2.342 5.869 14.581 1.00 87.00 96 GLU A CA 1
ATOM 767 C C . GLU A 1 96 ? -1.693 4.693 13.847 1.00 87.00 96 GLU A C 1
ATOM 769 O O . GLU A 1 96 ? -0.853 4.906 12.967 1.00 87.00 96 GLU A O 1
ATOM 774 N N . ALA A 1 97 ? -2.117 3.462 14.128 1.00 84.38 97 ALA A N 1
ATOM 775 C CA . ALA A 1 97 ? -1.623 2.268 13.456 1.00 84.38 97 ALA A CA 1
ATOM 776 C C . ALA A 1 97 ? -1.989 2.256 11.967 1.00 84.38 97 ALA A C 1
ATOM 778 O O . ALA A 1 97 ? -1.139 1.962 11.118 1.00 84.38 97 ALA A O 1
ATOM 779 N N . ILE A 1 98 ? -3.222 2.649 11.622 1.00 82.88 98 ILE A N 1
ATOM 780 C CA . ILE A 1 98 ? -3.632 2.835 10.226 1.00 82.88 98 ILE A CA 1
ATOM 781 C C . ILE A 1 98 ? -2.767 3.914 9.579 1.00 82.88 98 ILE A C 1
ATOM 783 O O . ILE A 1 98 ? -2.177 3.651 8.536 1.00 82.88 98 ILE A O 1
ATOM 787 N N . ASN A 1 99 ? -2.620 5.087 10.201 1.00 85.94 99 ASN A N 1
ATOM 788 C CA . ASN A 1 99 ? -1.808 6.186 9.669 1.00 85.94 99 ASN A CA 1
ATOM 789 C C . ASN A 1 99 ? -0.344 5.786 9.435 1.00 85.94 99 ASN A C 1
ATOM 791 O O . ASN A 1 99 ? 0.225 6.058 8.379 1.00 85.94 99 ASN A O 1
ATOM 795 N N . SER A 1 100 ? 0.253 5.100 10.405 1.00 84.69 100 SER A N 1
ATOM 796 C CA . SER A 1 100 ? 1.622 4.596 10.322 1.00 84.69 100 SER A CA 1
ATOM 797 C C . SER A 1 100 ? 1.762 3.584 9.192 1.00 84.69 100 SER A C 1
ATOM 799 O O . SER A 1 100 ? 2.716 3.651 8.414 1.00 84.69 100 SER A O 1
ATOM 801 N N . SER A 1 101 ? 0.763 2.712 9.026 1.00 79.81 101 SER A N 1
ATOM 802 C CA . SER A 1 101 ? 0.680 1.813 7.876 1.00 79.81 101 SER A CA 1
ATOM 803 C C . SER A 1 101 ? 0.613 2.601 6.565 1.00 79.81 101 SER A C 1
ATOM 805 O O . SER A 1 101 ? 1.340 2.278 5.629 1.00 79.81 101 SER A O 1
ATOM 807 N N . LEU A 1 102 ? -0.167 3.686 6.492 1.00 78.56 102 LEU A N 1
ATOM 808 C CA . LEU A 1 102 ? -0.246 4.531 5.291 1.00 78.56 102 LEU A CA 1
ATOM 809 C C . LEU A 1 102 ? 1.107 5.130 4.913 1.00 78.56 102 LEU A C 1
ATOM 811 O O . LEU A 1 102 ? 1.507 5.071 3.748 1.00 78.56 102 LEU A O 1
ATOM 815 N N . ILE A 1 103 ? 1.804 5.703 5.893 1.00 85.12 103 ILE A N 1
ATOM 816 C CA . ILE A 1 103 ? 3.105 6.348 5.694 1.00 85.12 103 ILE A CA 1
ATOM 817 C C . ILE A 1 103 ? 4.130 5.315 5.233 1.00 85.12 103 ILE A C 1
ATOM 819 O O . ILE A 1 103 ? 4.817 5.528 4.230 1.00 85.12 103 ILE A O 1
ATOM 823 N N . LEU A 1 104 ? 4.199 4.174 5.922 1.00 79.88 104 LEU A N 1
ATOM 824 C CA . LEU A 1 104 ? 5.143 3.113 5.598 1.00 79.88 104 LEU A CA 1
ATOM 825 C C . LEU A 1 104 ? 4.912 2.590 4.179 1.00 79.88 104 LEU A C 1
ATOM 827 O O . LEU A 1 104 ? 5.850 2.550 3.383 1.00 79.88 104 LEU A O 1
ATOM 831 N N . LEU A 1 105 ? 3.670 2.268 3.825 1.00 74.44 105 LEU A N 1
ATOM 832 C CA . LEU A 1 105 ? 3.350 1.743 2.500 1.00 74.44 105 LEU A CA 1
ATOM 833 C C . LEU A 1 105 ? 3.591 2.767 1.385 1.00 74.44 105 LEU A C 1
ATOM 835 O O . LEU A 1 105 ? 4.156 2.427 0.344 1.00 74.44 105 LEU A O 1
ATOM 839 N N . SER A 1 106 ? 3.239 4.033 1.616 1.00 81.00 106 SER A N 1
ATOM 840 C CA . SER A 1 106 ? 3.496 5.114 0.656 1.00 81.00 106 SER A CA 1
ATOM 841 C C . SER A 1 106 ? 4.995 5.326 0.438 1.00 81.00 106 SER A C 1
ATOM 843 O O . SER A 1 106 ? 5.440 5.482 -0.699 1.00 81.00 106 SER A O 1
ATOM 845 N N . SER A 1 107 ? 5.796 5.269 1.508 1.00 84.19 107 SER A N 1
ATOM 846 C CA . SER A 1 107 ? 7.256 5.389 1.419 1.00 84.19 107 SER A CA 1
ATOM 847 C C . SER A 1 107 ? 7.893 4.222 0.661 1.00 84.19 107 SER A C 1
ATOM 849 O O . SER A 1 107 ? 8.811 4.425 -0.133 1.00 84.19 107 SER A O 1
ATOM 851 N N . GLN A 1 108 ? 7.376 3.003 0.843 1.00 76.38 108 GLN A N 1
ATOM 852 C CA . GLN A 1 108 ? 7.841 1.821 0.121 1.00 76.38 108 GLN A CA 1
ATOM 853 C C . GLN A 1 108 ? 7.542 1.926 -1.374 1.00 76.38 108 GLN A C 1
ATOM 855 O O . GLN A 1 108 ? 8.431 1.670 -2.190 1.00 76.38 108 GLN A O 1
ATOM 860 N N . LEU A 1 109 ? 6.328 2.355 -1.736 1.00 76.25 109 LEU A N 1
ATOM 861 C CA . LEU A 1 109 ? 5.964 2.602 -3.128 1.00 76.25 109 LEU A CA 1
ATOM 862 C C . LEU A 1 109 ? 6.862 3.688 -3.738 1.00 76.25 109 LEU A C 1
ATOM 864 O O . LEU A 1 109 ? 7.445 3.472 -4.799 1.00 76.25 109 LEU A O 1
ATOM 868 N N . LEU A 1 110 ? 7.045 4.816 -3.047 1.00 84.25 110 LEU A N 1
ATOM 869 C CA . LEU A 1 110 ? 7.910 5.907 -3.505 1.00 84.25 110 LEU A CA 1
ATOM 870 C C . LEU A 1 110 ? 9.359 5.451 -3.718 1.00 84.25 110 LEU A C 1
ATOM 872 O O . LEU A 1 110 ? 9.972 5.794 -4.727 1.00 84.25 110 LEU A O 1
ATOM 876 N N . ASN A 1 111 ? 9.899 4.646 -2.803 1.00 81.38 111 ASN A N 1
ATOM 877 C CA . ASN A 1 111 ? 11.241 4.085 -2.928 1.00 81.38 111 ASN A CA 1
ATOM 878 C C . ASN A 1 111 ? 11.384 3.210 -4.186 1.00 81.38 111 ASN A C 1
ATOM 880 O O . ASN A 1 111 ? 12.394 3.288 -4.882 1.00 81.38 111 ASN A O 1
ATOM 884 N N . LEU A 1 112 ? 10.367 2.411 -4.519 1.00 74.19 112 LEU A N 1
ATOM 885 C CA . LEU A 1 112 ? 10.372 1.586 -5.732 1.00 74.19 112 LEU A CA 1
ATOM 886 C C . LEU A 1 112 ? 10.302 2.423 -7.002 1.00 74.19 112 LEU A C 1
ATOM 888 O O . LEU A 1 112 ? 11.072 2.178 -7.929 1.00 74.19 112 LEU A O 1
ATOM 892 N N . TRP A 1 113 ? 9.438 3.438 -7.022 1.00 80.56 113 TRP A N 1
ATOM 893 C CA . TRP A 1 113 ? 9.406 4.419 -8.105 1.00 80.56 113 TRP A CA 1
ATOM 894 C C . TRP A 1 113 ? 10.761 5.116 -8.271 1.00 80.56 113 TRP A C 1
ATOM 896 O O . TRP A 1 113 ? 11.248 5.248 -9.392 1.00 80.56 113 TRP A O 1
ATOM 906 N N . GLY A 1 114 ? 11.416 5.497 -7.171 1.00 82.44 114 GLY A N 1
ATOM 907 C CA . GLY A 1 114 ? 12.754 6.089 -7.187 1.00 82.44 114 GLY A CA 1
ATOM 908 C C . GLY A 1 114 ? 13.807 5.158 -7.794 1.00 82.44 114 GLY A C 1
ATOM 909 O O . GLY A 1 114 ? 14.513 5.555 -8.724 1.00 82.44 114 GLY A O 1
ATOM 910 N N . LYS A 1 115 ? 13.864 3.899 -7.332 1.00 75.56 115 LYS A N 1
ATOM 911 C CA . LYS A 1 115 ? 14.751 2.864 -7.895 1.00 75.56 115 LYS A CA 1
ATOM 912 C C . LYS A 1 115 ? 14.495 2.674 -9.397 1.00 75.56 115 LYS A C 1
ATOM 914 O O . LYS A 1 115 ? 15.438 2.679 -10.185 1.00 75.56 115 LYS A O 1
ATOM 919 N N . PHE A 1 116 ? 13.229 2.585 -9.807 1.00 74.81 116 PHE A N 1
ATOM 920 C CA . PHE A 1 116 ? 12.833 2.448 -11.211 1.00 74.81 116 PHE A CA 1
ATOM 921 C C . PHE A 1 116 ? 13.316 3.619 -12.084 1.00 74.81 116 PHE A C 1
ATOM 923 O O . PHE A 1 116 ? 13.893 3.405 -13.155 1.00 74.81 116 PHE A O 1
ATOM 930 N N . LEU A 1 117 ? 13.104 4.859 -11.633 1.00 79.81 117 LEU A N 1
ATOM 931 C CA . LEU A 1 117 ? 13.514 6.062 -12.362 1.00 79.81 117 LEU A CA 1
ATOM 932 C C . LEU A 1 117 ? 15.036 6.156 -12.490 1.00 79.81 117 LEU A C 1
ATOM 934 O O . LEU A 1 117 ? 15.541 6.464 -13.569 1.00 79.81 117 LEU A O 1
ATOM 938 N N . GLN A 1 118 ? 15.767 5.847 -11.418 1.00 80.38 118 GLN A N 1
ATOM 939 C CA . GLN A 1 118 ? 17.229 5.838 -11.428 1.00 80.38 118 GLN A CA 1
ATOM 940 C C . GLN A 1 118 ? 17.775 4.818 -12.437 1.00 80.38 118 GLN A C 1
ATOM 942 O O . GLN A 1 118 ? 18.639 5.144 -13.254 1.00 80.38 118 GLN A O 1
ATOM 947 N N . SER A 1 119 ? 17.227 3.604 -12.417 1.00 73.62 119 SER A N 1
ATOM 948 C CA . SER A 1 119 ? 17.529 2.542 -13.375 1.00 73.62 119 SER A CA 1
ATOM 949 C C . SER A 1 119 ? 17.242 2.962 -14.821 1.00 73.62 119 SER A C 1
ATOM 951 O O . SER A 1 119 ? 18.100 2.813 -15.692 1.00 73.62 119 SER A O 1
ATOM 953 N N . SER A 1 120 ? 16.072 3.552 -15.071 1.00 74.00 120 SER A N 1
ATOM 954 C CA . SER A 1 120 ? 15.665 4.030 -16.400 1.00 74.00 120 SER A CA 1
ATOM 955 C C . SER A 1 120 ? 16.569 5.153 -16.919 1.00 74.00 120 SER A C 1
ATOM 957 O O . SER A 1 120 ? 16.951 5.160 -18.090 1.00 74.00 120 SER A O 1
ATOM 959 N N . LEU A 1 121 ? 16.969 6.082 -16.046 1.00 79.50 121 LEU A N 1
ATOM 960 C CA . LEU A 1 121 ? 17.871 7.179 -16.396 1.00 79.50 121 LEU A CA 1
ATOM 961 C C . LEU A 1 121 ? 19.268 6.672 -16.773 1.00 79.50 121 LEU A C 1
ATOM 963 O O . LEU A 1 121 ? 19.846 7.142 -17.755 1.00 79.50 121 LEU A O 1
ATOM 967 N N . LYS A 1 122 ? 19.796 5.698 -16.021 1.00 75.31 122 LYS A N 1
ATOM 968 C CA . LYS A 1 122 ? 21.100 5.084 -16.306 1.00 75.31 122 LYS A CA 1
ATOM 969 C C . LYS A 1 122 ? 21.126 4.457 -17.705 1.00 75.31 122 LYS A C 1
ATOM 971 O O . LYS A 1 122 ? 22.067 4.688 -18.461 1.00 75.31 122 LYS A O 1
ATOM 976 N N . ILE A 1 123 ? 20.060 3.749 -18.081 1.00 73.69 123 ILE A N 1
ATOM 977 C CA . ILE A 1 123 ? 19.921 3.157 -19.421 1.00 73.69 123 ILE A CA 1
ATOM 978 C C . ILE A 1 123 ? 19.962 4.224 -20.512 1.00 73.69 123 ILE A C 1
ATOM 980 O O . ILE A 1 123 ? 20.648 4.061 -21.521 1.00 73.69 123 ILE A O 1
ATOM 984 N N . GLU A 1 124 ? 19.220 5.316 -20.334 1.00 77.50 124 GLU A N 1
ATOM 985 C CA . GLU A 1 124 ? 19.162 6.384 -21.331 1.00 77.50 124 GLU A CA 1
ATOM 986 C C . GLU A 1 124 ? 20.540 7.035 -21.543 1.00 77.50 124 GLU A C 1
ATOM 988 O O . GLU A 1 124 ? 20.933 7.342 -22.671 1.00 77.50 124 GLU A O 1
ATOM 993 N N . GLN A 1 125 ? 21.319 7.192 -20.470 1.00 78.62 125 GLN A N 1
ATOM 994 C CA . GLN A 1 125 ? 22.694 7.690 -20.548 1.00 78.62 125 GLN A CA 1
ATOM 995 C C . GLN A 1 125 ? 23.623 6.715 -21.287 1.00 78.62 125 GLN A C 1
ATOM 997 O O . GLN A 1 125 ? 24.386 7.138 -22.159 1.00 78.62 125 GLN A O 1
ATOM 1002 N N . GLU A 1 126 ? 23.537 5.415 -20.999 1.00 73.94 126 GLU A N 1
ATOM 1003 C CA . GLU A 1 126 ? 24.333 4.383 -21.678 1.00 73.94 126 GLU A CA 1
ATOM 1004 C C . GLU A 1 126 ? 24.009 4.300 -23.178 1.00 73.94 126 GLU A C 1
ATOM 1006 O O . GLU A 1 126 ? 24.924 4.283 -24.009 1.00 73.94 126 GLU A O 1
ATOM 1011 N N . LYS A 1 127 ? 22.722 4.354 -23.557 1.00 74.62 127 LYS A N 1
ATOM 1012 C CA . LYS A 1 127 ? 22.291 4.391 -24.968 1.00 74.62 127 LYS A CA 1
ATOM 1013 C C . LYS A 1 127 ? 22.906 5.571 -25.725 1.00 74.62 127 LYS A C 1
ATOM 1015 O O . LYS A 1 127 ? 23.391 5.396 -26.848 1.00 74.62 127 LYS A O 1
ATOM 1020 N N . LYS A 1 128 ? 22.934 6.762 -25.115 1.00 78.50 128 LYS A N 1
ATOM 1021 C CA . LYS A 1 128 ? 23.568 7.956 -25.705 1.00 78.50 128 LYS A CA 1
ATOM 1022 C C . LYS A 1 128 ? 25.068 7.752 -25.917 1.00 78.50 128 LYS A C 1
ATOM 1024 O O . LYS A 1 128 ? 25.563 8.048 -27.003 1.00 78.50 128 LYS A O 1
ATOM 1029 N N . GLN A 1 129 ? 25.769 7.188 -24.934 1.00 77.62 129 GLN A N 1
ATOM 1030 C CA . GLN A 1 129 ? 27.208 6.914 -25.032 1.00 77.62 129 GLN A CA 1
ATOM 1031 C C . GLN A 1 129 ? 27.540 5.912 -26.144 1.00 77.62 129 GLN A C 1
ATOM 1033 O O . GLN A 1 129 ? 2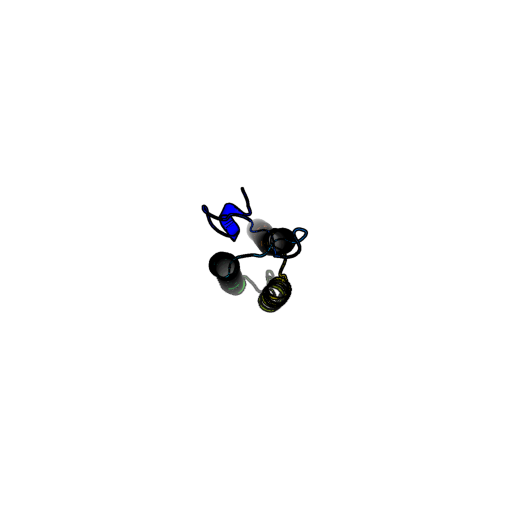8.467 6.135 -26.925 1.00 77.62 129 GLN A O 1
ATOM 1038 N N . ILE A 1 130 ? 26.758 4.835 -26.272 1.00 79.00 130 ILE A N 1
ATOM 1039 C CA . ILE A 1 130 ? 26.928 3.845 -27.347 1.00 79.00 130 ILE A CA 1
ATOM 1040 C C . ILE A 1 130 ? 26.720 4.501 -28.716 1.00 79.00 130 ILE A C 1
ATOM 1042 O O . ILE A 1 130 ? 27.531 4.307 -29.624 1.00 79.00 130 ILE A O 1
ATOM 1046 N N . LYS A 1 131 ? 25.673 5.322 -28.863 1.00 80.00 131 LYS A N 1
ATOM 1047 C CA . LYS A 1 131 ? 25.380 6.015 -30.123 1.00 80.00 131 LYS A CA 1
ATOM 1048 C C . LYS A 1 131 ? 26.524 6.949 -30.532 1.00 80.00 131 LYS A C 1
ATOM 1050 O O . LYS A 1 131 ? 26.952 6.882 -31.683 1.00 80.00 131 LYS A O 1
ATOM 1055 N N . VAL A 1 132 ? 27.063 7.734 -29.594 1.00 81.00 132 VAL A N 1
ATOM 1056 C CA . VAL A 1 132 ? 28.220 8.624 -29.821 1.00 81.00 132 VAL A CA 1
ATOM 1057 C C . VAL A 1 132 ? 29.462 7.832 -30.237 1.00 81.00 132 VAL A C 1
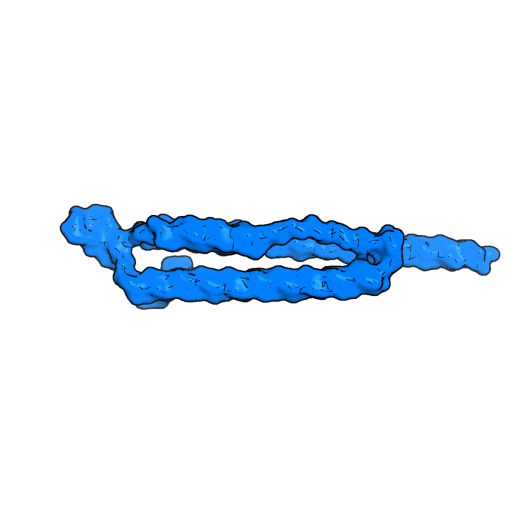ATOM 1059 O O . VAL A 1 132 ? 30.060 8.139 -31.268 1.00 81.00 132 VAL A O 1
ATOM 1062 N N . ARG A 1 133 ? 29.812 6.763 -29.507 1.00 77.94 133 ARG A N 1
ATOM 1063 C CA . ARG A 1 133 ? 30.947 5.888 -29.860 1.00 77.94 133 ARG A CA 1
ATOM 1064 C C . ARG A 1 133 ? 30.791 5.276 -31.253 1.00 77.94 133 ARG A C 1
ATOM 1066 O O . ARG A 1 133 ? 31.739 5.250 -32.030 1.00 77.94 133 ARG A O 1
ATOM 1073 N N . SER A 1 134 ? 29.583 4.831 -31.599 1.00 80.69 134 SER A N 1
ATOM 1074 C CA . SER A 1 134 ? 29.302 4.246 -32.914 1.00 80.69 134 SER A CA 1
ATOM 1075 C C . SER A 1 134 ? 29.374 5.252 -34.068 1.00 80.69 134 SER A C 1
ATOM 1077 O O . SER A 1 134 ? 29.552 4.835 -35.209 1.00 80.69 134 SER A O 1
ATOM 1079 N N . ALA A 1 135 ? 29.182 6.547 -33.798 1.00 82.62 135 ALA A N 1
ATOM 1080 C CA . ALA A 1 135 ? 29.309 7.609 -34.792 1.00 82.62 135 ALA A CA 1
ATOM 1081 C C . ALA A 1 135 ? 30.781 7.985 -35.012 1.00 82.62 135 ALA A C 1
ATOM 1083 O O . ALA A 1 135 ? 31.195 8.143 -36.154 1.00 82.62 135 ALA A O 1
ATOM 1084 N N . LEU A 1 136 ? 31.573 8.044 -33.935 1.00 79.69 136 LEU A N 1
ATOM 1085 C CA . LEU A 1 136 ? 33.019 8.283 -34.000 1.00 79.69 136 LEU A CA 1
ATOM 1086 C C . LEU A 1 136 ? 33.761 7.185 -34.770 1.00 79.69 136 LEU A C 1
ATOM 1088 O O . LEU A 1 136 ? 34.626 7.499 -35.569 1.00 79.69 136 LEU A O 1
ATOM 1092 N N . ASN A 1 137 ? 33.384 5.915 -34.595 1.00 75.12 137 ASN A N 1
ATOM 1093 C CA . ASN A 1 137 ? 34.016 4.793 -35.306 1.00 75.12 137 ASN A CA 1
ATOM 1094 C C . ASN A 1 137 ? 33.656 4.704 -36.807 1.00 75.12 137 ASN A C 1
ATOM 1096 O O . ASN A 1 137 ? 34.118 3.789 -37.483 1.00 75.12 137 ASN A O 1
ATOM 1100 N N . ARG A 1 138 ? 32.768 5.574 -37.310 1.00 75.31 138 ARG A N 1
ATOM 1101 C CA . ARG A 1 138 ? 32.369 5.636 -38.729 1.00 75.31 138 ARG A CA 1
ATOM 1102 C C . ARG A 1 138 ? 33.021 6.799 -39.489 1.00 75.31 138 ARG A C 1
ATOM 1104 O O . ARG A 1 138 ? 32.759 6.928 -40.684 1.00 75.31 138 ARG A O 1
ATOM 1111 N N . LEU A 1 139 ? 33.796 7.636 -38.798 1.00 65.12 139 LEU A N 1
ATOM 1112 C CA . LEU A 1 139 ? 34.642 8.694 -39.360 1.00 65.12 139 LEU A CA 1
ATOM 1113 C C . LEU A 1 139 ? 36.070 8.167 -39.521 1.00 65.12 139 LEU A C 1
ATOM 1115 O O . LEU A 1 139 ? 36.719 8.589 -40.500 1.00 65.12 139 LEU A O 1
#